Protein AF-A0A9Q3BBA9-F1 (afdb_monomer_lite)

Structure (mmCIF, N/CA/C/O backbone):
data_AF-A0A9Q3BBA9-F1
#
_entry.id   AF-A0A9Q3BBA9-F1
#
loop_
_atom_site.group_PDB
_atom_site.id
_atom_site.type_symbol
_atom_site.label_atom_id
_atom_site.label_alt_id
_atom_site.label_comp_id
_atom_site.label_asym_id
_atom_site.label_entity_id
_atom_site.label_seq_id
_atom_site.pdbx_PDB_ins_code
_atom_site.Cartn_x
_atom_site.Cartn_y
_atom_site.Cartn_z
_atom_site.occupancy
_atom_site.B_iso_or_equiv
_atom_site.auth_seq_id
_atom_site.auth_comp_id
_atom_site.auth_asym_id
_atom_site.auth_atom_id
_atom_site.pdbx_PDB_model_num
ATOM 1 N N . MET A 1 1 ? -29.141 -11.283 -7.712 1.00 52.22 1 MET A N 1
ATOM 2 C CA . MET A 1 1 ? -28.386 -10.263 -6.947 1.00 52.22 1 MET A CA 1
ATOM 3 C C . MET A 1 1 ? -28.024 -10.842 -5.587 1.00 52.22 1 MET A C 1
ATOM 5 O O . MET A 1 1 ? -28.883 -11.462 -4.976 1.00 52.22 1 MET A O 1
ATOM 9 N N . LEU A 1 2 ? -26.778 -10.682 -5.134 1.00 78.31 2 LEU A N 1
ATOM 10 C CA . LEU A 1 2 ? -26.190 -11.377 -3.974 1.00 78.31 2 LEU A CA 1
ATOM 11 C C . LEU A 1 2 ? -26.631 -10.827 -2.591 1.00 78.31 2 LEU A C 1
ATOM 13 O O . LEU A 1 2 ? -25.846 -10.830 -1.651 1.00 78.31 2 LEU A O 1
ATOM 17 N N . GLY A 1 3 ? -27.851 -10.291 -2.458 1.00 87.56 3 GLY A N 1
ATOM 18 C CA . GLY A 1 3 ? -28.376 -9.762 -1.183 1.00 87.56 3 GLY A CA 1
ATOM 19 C C . GLY A 1 3 ? -27.578 -8.607 -0.549 1.00 87.56 3 GLY A C 1
ATOM 20 O O . GLY A 1 3 ? -27.809 -8.267 0.609 1.00 87.56 3 GLY A O 1
ATOM 21 N N . THR A 1 4 ? -26.630 -8.011 -1.275 1.00 84.31 4 THR A N 1
ATOM 22 C CA . THR A 1 4 ? -25.706 -6.995 -0.761 1.00 84.31 4 THR A CA 1
ATOM 23 C C . THR A 1 4 ? -26.425 -5.667 -0.523 1.00 84.31 4 THR A C 1
ATOM 25 O O . THR A 1 4 ? -27.084 -5.145 -1.422 1.00 84.31 4 THR A O 1
ATOM 28 N N . LYS A 1 5 ? -26.285 -5.100 0.681 1.00 86.00 5 LYS A N 1
ATOM 29 C CA . LYS A 1 5 ? -26.753 -3.743 0.998 1.00 86.00 5 LYS A CA 1
ATOM 30 C C . LYS A 1 5 ? -25.644 -2.737 0.709 1.00 86.00 5 LYS A C 1
ATOM 32 O O . LYS A 1 5 ? -24.536 -2.890 1.212 1.00 86.00 5 LYS A O 1
ATOM 37 N N . LEU A 1 6 ? -25.959 -1.717 -0.083 1.00 82.75 6 LEU A N 1
ATOM 38 C CA . LEU A 1 6 ? -25.050 -0.606 -0.354 1.00 82.75 6 LEU A CA 1
ATOM 39 C C . LEU A 1 6 ? -25.016 0.334 0.855 1.00 82.75 6 LEU A C 1
ATOM 41 O O . LEU A 1 6 ? -26.067 0.743 1.349 1.00 82.75 6 LEU A O 1
ATOM 45 N N . ALA A 1 7 ? -23.814 0.676 1.310 1.00 81.00 7 ALA A N 1
ATOM 46 C CA . ALA A 1 7 ? -23.577 1.714 2.303 1.00 81.00 7 ALA A CA 1
ATOM 47 C C . ALA A 1 7 ? -22.823 2.855 1.616 1.00 81.00 7 ALA A C 1
ATOM 49 O O . ALA A 1 7 ? -21.683 2.675 1.196 1.00 81.00 7 ALA A O 1
ATOM 50 N N . PHE A 1 8 ? -23.478 4.004 1.453 1.00 80.12 8 PHE A N 1
ATOM 51 C CA . PHE A 1 8 ? -22.867 5.183 0.844 1.00 80.12 8 PHE A CA 1
ATOM 52 C C . PHE A 1 8 ? -22.191 6.033 1.917 1.00 80.12 8 PHE A C 1
ATOM 54 O O . PHE A 1 8 ? -22.774 6.279 2.975 1.00 80.12 8 PHE A O 1
ATOM 61 N N . SER A 1 9 ? -20.980 6.510 1.638 1.00 73.81 9 SER A N 1
ATOM 62 C CA . SER A 1 9 ? -20.383 7.599 2.402 1.00 73.81 9 SER A CA 1
ATOM 63 C C . SER A 1 9 ? -21.121 8.906 2.084 1.00 73.81 9 SER A C 1
ATOM 65 O O . SER A 1 9 ? -21.551 9.144 0.954 1.00 73.81 9 SER A O 1
ATOM 67 N N . THR A 1 10 ? -21.322 9.755 3.092 1.00 73.94 10 THR A N 1
ATOM 68 C CA . THR A 1 10 ? -21.853 11.108 2.889 1.00 73.94 10 THR A CA 1
ATOM 69 C C . THR A 1 10 ? -20.694 12.082 2.728 1.00 73.94 10 THR A C 1
ATOM 71 O O . THR A 1 10 ? -19.656 11.923 3.374 1.00 73.94 10 THR A O 1
ATOM 74 N N . ALA A 1 11 ? -20.871 13.121 1.907 1.00 69.50 11 ALA A N 1
ATOM 75 C CA . ALA A 1 11 ? -19.886 14.193 1.799 1.00 69.50 11 ALA A CA 1
ATOM 76 C C . ALA A 1 11 ? -19.549 14.745 3.198 1.00 69.50 11 ALA A C 1
ATOM 78 O O . ALA A 1 11 ? -20.447 14.971 4.008 1.00 69.50 11 ALA A O 1
ATOM 79 N N . TYR A 1 12 ? -18.256 14.933 3.475 1.00 58.62 12 TYR A N 1
ATOM 80 C CA . TYR A 1 12 ? -17.720 15.441 4.747 1.00 58.62 12 TYR A CA 1
ATOM 81 C C . TYR A 1 12 ? -17.893 14.542 5.988 1.00 58.62 12 TYR A C 1
ATOM 83 O O . TYR A 1 12 ? -17.637 15.011 7.096 1.00 58.62 12 TYR A O 1
ATOM 91 N N . HIS A 1 13 ? -18.252 13.256 5.841 1.00 62.72 13 HIS A N 1
ATOM 92 C CA . HIS A 1 13 ? -18.315 12.312 6.970 1.00 62.72 13 HIS A CA 1
ATOM 93 C C . HIS A 1 13 ? -17.412 11.080 6.753 1.00 62.72 13 HIS A C 1
ATOM 95 O O . HIS A 1 13 ? -17.871 10.049 6.254 1.00 62.72 13 HIS A O 1
ATOM 101 N N . PRO A 1 14 ? -16.127 11.143 7.152 1.00 59.66 14 PRO A N 1
ATOM 102 C CA . PRO A 1 14 ? -15.133 10.092 6.886 1.00 59.66 14 PRO A CA 1
ATOM 103 C C . PRO A 1 14 ? -15.331 8.807 7.710 1.00 59.66 14 PRO A C 1
ATOM 105 O O . PRO A 1 14 ? -14.543 7.869 7.610 1.00 59.66 14 PRO A O 1
ATOM 108 N N . GLN A 1 15 ? -16.376 8.727 8.539 1.00 65.62 15 GLN A N 1
ATOM 109 C CA . GLN A 1 15 ? -16.561 7.628 9.490 1.00 65.62 15 GLN A CA 1
ATOM 110 C C . GLN A 1 15 ? -16.756 6.257 8.816 1.00 65.62 15 GLN A C 1
ATOM 112 O O . GLN A 1 15 ? -16.491 5.235 9.443 1.00 65.62 15 GLN A O 1
ATOM 117 N N . THR A 1 16 ? -17.189 6.234 7.552 1.00 63.50 16 THR A N 1
ATOM 118 C CA . THR A 1 16 ? -17.489 4.990 6.822 1.00 63.50 16 THR A CA 1
ATOM 119 C C . THR A 1 16 ? -16.338 4.519 5.928 1.00 63.50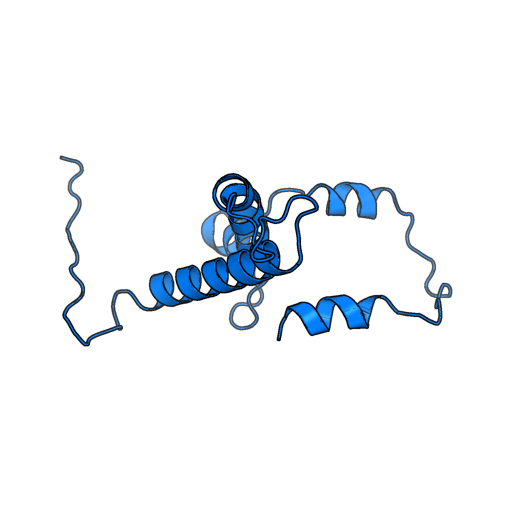 16 THR A C 1
ATOM 121 O O . THR A 1 16 ? -16.186 3.316 5.753 1.00 63.50 16 THR A O 1
ATOM 124 N N . ASP A 1 17 ? -15.522 5.435 5.392 1.00 72.88 17 ASP A N 1
ATOM 125 C CA . ASP A 1 17 ? -14.500 5.121 4.371 1.00 72.88 17 ASP A CA 1
ATOM 126 C C . ASP A 1 17 ? -13.053 5.386 4.831 1.00 72.88 17 ASP A C 1
ATOM 128 O O . ASP A 1 17 ? -12.090 5.041 4.150 1.00 72.88 17 ASP A O 1
ATOM 132 N N . GLY A 1 18 ? -12.860 5.932 6.037 1.00 81.62 18 GLY A N 1
ATOM 133 C CA . GLY A 1 18 ? -11.541 6.368 6.507 1.00 81.62 18 GLY A CA 1
ATOM 134 C C . GLY A 1 18 ? -10.472 5.266 6.557 1.00 81.62 18 GLY A C 1
ATOM 135 O O . GLY A 1 18 ? -9.283 5.544 6.399 1.00 81.62 18 GLY A O 1
ATOM 136 N N . SER A 1 19 ? -10.858 3.998 6.748 1.00 78.12 19 SER A N 1
ATOM 137 C CA . SER A 1 19 ? -9.908 2.878 6.680 1.00 78.12 19 SER A CA 1
ATOM 138 C C . SER A 1 19 ? -9.399 2.637 5.261 1.00 78.12 19 SER A C 1
ATOM 140 O O . SER A 1 19 ? -8.193 2.469 5.084 1.00 78.12 19 SER A O 1
ATOM 142 N N . ALA A 1 20 ? -10.283 2.651 4.260 1.00 81.94 20 ALA A N 1
ATOM 143 C CA . ALA A 1 20 ? -9.884 2.491 2.867 1.00 81.94 20 ALA A CA 1
ATOM 144 C C . ALA A 1 20 ? -9.075 3.704 2.396 1.00 81.94 20 ALA A C 1
ATOM 146 O O . ALA A 1 20 ? -8.001 3.526 1.827 1.00 81.94 20 ALA A O 1
ATOM 147 N N . GLU A 1 21 ? -9.501 4.921 2.742 1.00 86.69 21 GLU A N 1
ATOM 148 C CA . GLU A 1 21 ? -8.759 6.156 2.459 1.00 86.69 21 GLU A CA 1
ATOM 149 C C . GLU A 1 21 ? -7.321 6.097 3.001 1.00 86.69 21 GLU A C 1
ATOM 151 O O . GLU A 1 21 ? -6.362 6.423 2.298 1.00 86.69 21 GLU A O 1
ATOM 156 N N . ARG A 1 22 ? -7.134 5.619 4.240 1.00 86.38 22 ARG A N 1
ATOM 157 C CA . ARG A 1 22 ? -5.799 5.502 4.848 1.00 86.38 22 ARG A CA 1
ATOM 158 C C . ARG A 1 22 ? -4.925 4.459 4.149 1.00 86.38 22 ARG A C 1
ATOM 160 O O . ARG A 1 22 ? -3.712 4.663 4.022 1.00 86.38 22 ARG A O 1
ATOM 167 N N . ILE A 1 23 ? -5.521 3.349 3.713 1.00 85.50 23 ILE A N 1
ATOM 168 C CA . ILE A 1 23 ? -4.838 2.309 2.933 1.00 85.50 23 ILE A CA 1
ATOM 169 C C . ILE A 1 23 ? -4.399 2.883 1.583 1.00 85.50 23 ILE A C 1
ATOM 171 O O . ILE A 1 23 ? -3.218 2.786 1.246 1.00 85.50 23 ILE A O 1
ATOM 175 N N . ILE A 1 24 ? -5.312 3.541 0.864 1.00 88.00 24 ILE A N 1
ATOM 176 C CA . ILE A 1 24 ? -5.059 4.159 -0.444 1.00 88.00 24 ILE A CA 1
ATOM 177 C C . ILE A 1 24 ? -3.921 5.175 -0.334 1.00 88.00 24 ILE A C 1
ATOM 179 O O . ILE A 1 24 ? -2.927 5.053 -1.044 1.00 88.00 24 ILE A O 1
ATOM 183 N N . GLN A 1 25 ? -3.979 6.081 0.646 1.00 89.25 25 GLN A N 1
ATOM 184 C CA . GLN A 1 25 ? -2.917 7.060 0.892 1.00 89.25 25 GLN A CA 1
ATOM 185 C C . GLN A 1 25 ? -1.550 6.399 1.142 1.00 89.25 25 GLN A C 1
ATOM 187 O O . GLN A 1 25 ? -0.511 6.893 0.703 1.00 89.25 25 GLN A O 1
ATOM 192 N N . THR A 1 26 ? -1.525 5.275 1.862 1.00 88.94 26 THR A N 1
ATOM 193 C CA . THR A 1 26 ? -0.276 4.549 2.130 1.00 88.94 26 THR A CA 1
ATOM 194 C C . THR A 1 26 ? 0.279 3.912 0.857 1.00 88.94 26 THR A C 1
ATOM 196 O O . THR A 1 26 ? 1.475 4.027 0.594 1.00 88.94 26 THR A O 1
ATOM 199 N N . MET A 1 27 ? -0.574 3.272 0.054 1.00 88.75 27 MET A N 1
ATOM 200 C CA 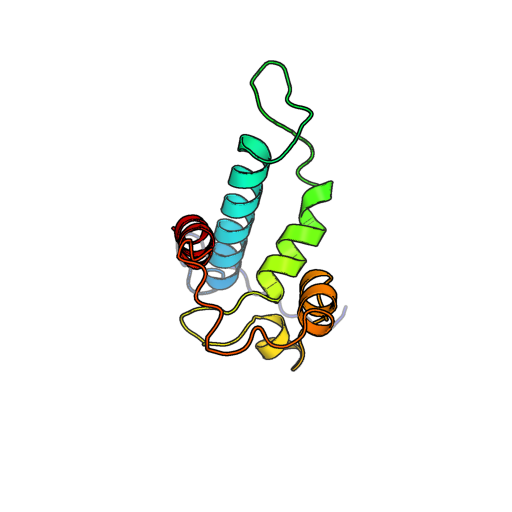. MET A 1 27 ? -0.179 2.666 -1.221 1.00 88.75 27 MET A CA 1
ATOM 201 C C . MET A 1 27 ? 0.323 3.719 -2.215 1.00 88.75 27 MET A C 1
ATOM 203 O O . MET A 1 27 ? 1.381 3.529 -2.810 1.00 88.75 27 MET A O 1
ATOM 207 N N . GLU A 1 28 ? -0.362 4.858 -2.327 1.00 89.44 28 GLU A N 1
ATOM 208 C CA . GLU A 1 28 ? 0.062 5.986 -3.165 1.00 89.44 28 GLU A CA 1
ATOM 209 C C . GLU A 1 28 ? 1.450 6.501 -2.782 1.00 89.44 28 GLU A C 1
ATOM 211 O O . GLU A 1 28 ? 2.281 6.756 -3.651 1.00 89.44 28 GLU A O 1
ATOM 216 N N . ASN A 1 29 ? 1.734 6.622 -1.482 1.00 88.94 29 ASN A N 1
ATOM 217 C CA . ASN A 1 29 ? 3.046 7.056 -1.008 1.00 88.94 29 ASN A CA 1
ATOM 218 C C . ASN A 1 29 ? 4.157 6.063 -1.371 1.00 88.94 29 ASN A C 1
ATOM 220 O O . ASN A 1 29 ? 5.262 6.485 -1.713 1.00 88.94 29 ASN A O 1
ATOM 224 N N . ILE A 1 30 ? 3.878 4.757 -1.313 1.00 87.19 30 ILE A N 1
ATOM 225 C CA . ILE A 1 30 ? 4.835 3.723 -1.726 1.00 87.19 30 ILE A CA 1
ATOM 226 C C . ILE A 1 30 ? 5.095 3.839 -3.230 1.00 87.19 30 ILE A C 1
ATOM 228 O O . ILE A 1 30 ? 6.250 3.944 -3.637 1.00 87.19 30 ILE A O 1
ATOM 232 N N . ILE A 1 31 ? 4.035 3.893 -4.041 1.00 86.94 31 ILE A N 1
ATOM 233 C CA . ILE A 1 31 ? 4.135 4.016 -5.502 1.00 86.94 31 ILE A CA 1
ATOM 234 C C . ILE A 1 31 ? 4.907 5.282 -5.880 1.00 86.94 31 ILE A C 1
ATOM 236 O O . ILE A 1 31 ? 5.813 5.220 -6.703 1.00 86.94 31 ILE A O 1
ATOM 240 N N . ARG A 1 32 ? 4.624 6.419 -5.235 1.00 86.31 32 ARG A N 1
ATOM 241 C CA . ARG A 1 32 ? 5.312 7.689 -5.503 1.00 86.31 32 ARG A CA 1
ATOM 242 C C . ARG A 1 32 ? 6.813 7.606 -5.231 1.00 86.31 32 ARG A C 1
ATOM 244 O O . ARG A 1 32 ? 7.592 8.080 -6.052 1.00 86.31 32 ARG A O 1
ATOM 251 N N . LYS A 1 33 ? 7.219 6.990 -4.114 1.00 83.44 33 LYS A N 1
ATOM 252 C CA . LYS A 1 33 ? 8.639 6.750 -3.800 1.00 83.44 33 LYS A CA 1
ATOM 253 C C . LYS A 1 33 ? 9.288 5.851 -4.864 1.00 83.44 33 LYS A C 1
ATOM 255 O O . LYS A 1 33 ? 10.364 6.167 -5.360 1.00 83.44 33 LYS A O 1
ATOM 260 N N . PHE A 1 34 ? 8.608 4.784 -5.283 1.00 78.94 34 PHE A N 1
ATOM 261 C CA . PHE A 1 34 ? 9.103 3.893 -6.337 1.00 78.94 34 PHE A CA 1
ATOM 262 C C . PHE A 1 34 ? 9.226 4.572 -7.708 1.00 78.94 34 PHE A C 1
ATOM 264 O O . PHE A 1 34 ? 10.252 4.420 -8.363 1.00 78.94 34 PHE A O 1
ATOM 271 N N . CYS A 1 35 ? 8.234 5.352 -8.139 1.00 78.69 35 CYS A N 1
ATOM 272 C CA . CYS A 1 35 ? 8.282 6.069 -9.417 1.00 78.69 35 CYS A CA 1
ATOM 273 C C . CYS A 1 35 ? 9.358 7.166 -9.452 1.00 78.69 35 CYS A C 1
ATOM 275 O O . CYS A 1 35 ? 9.854 7.483 -10.533 1.00 78.69 35 CYS A O 1
ATOM 277 N N . ALA A 1 36 ? 9.707 7.748 -8.299 1.00 78.38 36 ALA A N 1
ATOM 278 C CA . ALA A 1 36 ? 10.753 8.763 -8.188 1.00 78.38 36 ALA A CA 1
ATOM 279 C C . ALA A 1 36 ? 12.169 8.154 -8.191 1.00 78.38 36 ALA A C 1
ATOM 281 O O . ALA A 1 36 ? 13.051 8.645 -8.899 1.00 78.38 36 ALA A O 1
ATOM 282 N N . ASP A 1 37 ? 12.382 7.062 -7.450 1.00 70.81 37 ASP A N 1
ATOM 283 C CA . ASP A 1 37 ? 13.731 6.568 -7.129 1.00 70.81 37 ASP A CA 1
ATOM 284 C C . ASP A 1 37 ? 14.047 5.160 -7.667 1.00 70.81 37 ASP A C 1
ATOM 286 O O . ASP A 1 37 ? 15.211 4.773 -7.723 1.00 70.81 37 ASP A O 1
ATOM 290 N N . GLY A 1 38 ? 13.035 4.373 -8.037 1.00 61.38 38 GLY A N 1
ATOM 291 C CA . GLY A 1 38 ? 13.122 2.910 -8.062 1.00 61.38 38 GLY A CA 1
ATOM 292 C C . GLY A 1 38 ? 13.363 2.233 -9.411 1.00 61.38 38 GLY A C 1
ATOM 293 O O . GLY A 1 38 ? 13.536 1.017 -9.417 1.00 61.38 38 GLY A O 1
ATOM 294 N N . MET A 1 39 ? 13.372 2.950 -10.540 1.00 64.94 39 MET A N 1
ATOM 295 C CA . MET A 1 39 ? 13.491 2.317 -11.862 1.00 64.94 39 MET A CA 1
ATOM 296 C C . MET A 1 39 ? 14.606 2.901 -12.731 1.00 64.94 39 MET A C 1
ATOM 298 O O . MET A 1 39 ? 14.871 4.103 -12.733 1.00 64.94 39 MET A O 1
ATOM 302 N N . GLU A 1 40 ? 15.260 1.996 -13.465 1.00 61.16 40 GLU A N 1
ATOM 303 C CA . GLU A 1 40 ? 16.375 2.268 -14.382 1.00 61.16 40 GLU A CA 1
ATOM 304 C C . GLU A 1 40 ? 15.922 3.060 -15.620 1.00 61.16 40 GLU A C 1
ATOM 306 O O . GLU A 1 40 ? 16.686 3.851 -16.170 1.00 61.16 40 GLU A O 1
ATOM 311 N N . TYR A 1 41 ? 14.658 2.899 -16.024 1.00 57.91 41 TYR A N 1
ATOM 312 C CA . TYR A 1 41 ? 14.078 3.577 -17.179 1.00 57.91 41 TYR A CA 1
ATOM 313 C C . TYR A 1 41 ? 13.202 4.755 -16.746 1.00 57.91 41 TYR A C 1
ATOM 315 O O . TYR A 1 41 ? 12.025 4.592 -16.431 1.00 57.91 41 TYR A O 1
ATOM 323 N N . LYS A 1 42 ? 13.794 5.949 -16.734 1.00 68.88 42 LYS A N 1
ATOM 324 C CA . LYS A 1 42 ? 13.107 7.217 -16.470 1.00 68.88 42 LYS A CA 1
ATOM 325 C C . LYS A 1 42 ? 12.829 7.932 -17.786 1.00 68.88 42 LYS A C 1
ATOM 327 O O . LYS A 1 42 ? 13.637 7.866 -18.713 1.00 68.88 42 LYS A O 1
ATOM 332 N N . ASP A 1 43 ? 11.696 8.611 -17.879 1.00 70.31 43 ASP A N 1
ATOM 333 C CA . ASP A 1 43 ? 11.430 9.498 -19.003 1.00 70.31 43 ASP A CA 1
ATOM 334 C C . ASP A 1 43 ? 12.298 10.770 -18.942 1.00 70.31 43 ASP A C 1
ATOM 336 O O . ASP A 1 43 ? 13.113 10.964 -18.038 1.00 70.31 43 ASP A O 1
ATOM 340 N N . HIS A 1 44 ? 12.126 11.653 -19.927 1.00 73.06 44 HIS A N 1
ATOM 341 C CA . HIS A 1 44 ? 12.834 12.933 -20.001 1.00 73.06 44 HIS A CA 1
ATOM 342 C C . HIS A 1 44 ? 12.610 13.866 -18.792 1.00 73.06 44 HIS A C 1
ATOM 344 O O . HIS A 1 44 ? 13.413 14.774 -18.583 1.00 73.06 44 HIS A O 1
ATOM 350 N N . GLU A 1 45 ? 11.564 13.637 -17.993 1.00 69.56 45 GLU A N 1
ATOM 351 C CA . GLU A 1 45 ? 11.253 14.387 -16.772 1.00 69.56 45 GLU A CA 1
ATOM 352 C C . GLU A 1 45 ? 11.784 13.693 -15.503 1.00 69.56 45 GLU A C 1
ATOM 354 O O . GLU A 1 45 ? 11.681 14.238 -14.404 1.00 69.56 45 GLU A O 1
ATOM 359 N N . GLY A 1 46 ? 12.406 12.516 -15.640 1.00 68.88 46 GLY A N 1
ATOM 360 C CA . GLY A 1 46 ? 12.977 11.755 -14.532 1.00 68.88 46 GLY A CA 1
ATOM 361 C C . GLY A 1 46 ? 11.985 10.830 -13.820 1.00 68.88 46 GLY A C 1
ATOM 362 O O . GLY A 1 46 ? 12.332 10.284 -12.770 1.00 68.88 46 GLY A O 1
ATOM 363 N N . TYR A 1 47 ? 10.787 10.623 -14.371 1.00 65.50 47 TYR A N 1
ATOM 364 C CA . TYR A 1 47 ? 9.737 9.793 -13.784 1.00 65.50 47 TYR A CA 1
ATOM 365 C C . TYR A 1 47 ? 9.543 8.490 -14.549 1.00 65.50 47 TYR A C 1
ATOM 367 O O . TYR A 1 47 ? 9.719 8.402 -15.764 1.00 65.50 47 TYR A O 1
ATOM 375 N N . THR A 1 48 ? 9.133 7.449 -13.826 1.00 70.69 48 THR A N 1
ATOM 376 C CA . THR A 1 48 ? 8.662 6.212 -14.452 1.00 70.69 48 THR A CA 1
ATOM 377 C C . THR A 1 48 ? 7.155 6.078 -14.311 1.00 70.69 48 THR A C 1
ATOM 379 O O . THR A 1 48 ? 6.601 6.220 -13.221 1.00 70.69 48 THR A O 1
ATOM 382 N N . HIS A 1 49 ? 6.498 5.772 -15.426 1.00 70.06 49 HIS A N 1
ATOM 383 C CA . HIS A 1 49 ? 5.041 5.735 -15.535 1.00 70.06 49 HIS A CA 1
ATOM 384 C C . HIS A 1 49 ? 4.446 4.328 -15.387 1.00 70.06 49 HIS A C 1
ATOM 386 O O . HIS A 1 49 ? 3.226 4.175 -15.405 1.00 70.06 49 HIS A O 1
ATOM 392 N N . ASP A 1 50 ? 5.279 3.302 -15.202 1.00 76.19 50 ASP A N 1
ATOM 393 C CA . ASP A 1 50 ? 4.828 1.916 -15.075 1.00 76.19 50 ASP A CA 1
ATOM 394 C C . ASP A 1 50 ? 4.475 1.547 -13.624 1.00 76.19 50 ASP A C 1
ATOM 396 O O . ASP A 1 50 ? 5.059 0.672 -12.994 1.00 76.19 50 ASP A O 1
ATOM 400 N N . TRP A 1 51 ? 3.523 2.274 -13.043 1.00 81.19 51 TRP A N 1
ATOM 401 C CA . TRP A 1 51 ? 3.042 2.011 -11.682 1.00 81.19 51 TRP A CA 1
ATOM 402 C C . TRP A 1 51 ? 2.144 0.767 -11.606 1.00 81.19 51 TRP A C 1
ATOM 404 O O . TRP A 1 51 ? 1.947 0.211 -10.527 1.00 81.19 51 TRP A O 1
ATOM 414 N N . VAL A 1 52 ? 1.594 0.323 -12.741 1.00 85.75 52 VAL A N 1
ATOM 415 C CA . VAL A 1 52 ? 0.680 -0.825 -12.813 1.00 85.75 52 VAL A CA 1
ATOM 416 C C . VAL A 1 52 ? 1.423 -2.127 -12.521 1.00 85.75 52 VAL A C 1
ATOM 418 O O . VAL A 1 52 ? 0.902 -2.970 -11.790 1.00 85.75 52 VAL A O 1
ATOM 421 N N . THR A 1 53 ? 2.649 -2.283 -13.026 1.00 84.06 53 THR A N 1
ATOM 422 C CA . THR A 1 53 ? 3.482 -3.464 -12.746 1.00 84.06 53 THR A CA 1
ATOM 423 C C . THR A 1 53 ? 3.938 -3.538 -11.291 1.00 84.06 53 THR A C 1
ATOM 425 O O . THR A 1 53 ? 4.132 -4.636 -10.775 1.00 84.06 53 THR A O 1
ATOM 428 N N . LEU A 1 54 ? 4.009 -2.399 -10.596 1.00 83.12 54 LEU A N 1
ATOM 429 C CA . LEU A 1 54 ? 4.335 -2.308 -9.168 1.00 83.12 54 LEU A CA 1
ATOM 430 C C . LEU A 1 54 ? 3.172 -2.698 -8.242 1.00 83.12 54 LEU A C 1
ATOM 432 O O . LEU A 1 54 ? 3.408 -3.075 -7.093 1.00 83.12 54 LEU A O 1
ATOM 436 N N . LEU A 1 55 ? 1.915 -2.620 -8.695 1.00 88.38 55 LEU A N 1
ATOM 437 C CA . LEU A 1 55 ? 0.747 -2.846 -7.830 1.00 88.38 55 LEU A CA 1
ATOM 438 C C . LEU A 1 55 ? 0.774 -4.184 -7.067 1.00 88.38 55 LEU A C 1
ATOM 440 O O . LEU A 1 55 ? 0.512 -4.162 -5.859 1.00 88.38 55 LEU A O 1
ATOM 444 N N . PRO A 1 56 ? 1.107 -5.336 -7.688 1.00 88.69 56 PRO A N 1
ATOM 445 C CA . PRO A 1 56 ? 1.165 -6.607 -6.969 1.00 88.69 56 PRO A CA 1
ATOM 446 C C . PRO A 1 56 ? 2.217 -6.601 -5.853 1.00 88.69 56 PRO A C 1
ATOM 448 O O . PRO A 1 56 ? 1.973 -7.130 -4.766 1.00 88.69 56 PRO A O 1
ATOM 451 N N . GLU A 1 57 ? 3.369 -5.971 -6.091 1.00 85.38 57 GLU A N 1
ATOM 452 C CA . GLU A 1 57 ? 4.460 -5.881 -5.117 1.00 85.38 57 GLU A CA 1
ATOM 453 C C . GLU A 1 57 ? 4.094 -4.970 -3.946 1.00 85.38 57 GLU A C 1
ATOM 455 O O . GLU A 1 57 ? 4.302 -5.327 -2.781 1.00 85.38 57 GLU A O 1
ATOM 460 N N . VAL A 1 58 ? 3.484 -3.818 -4.238 1.00 88.38 58 VAL A N 1
ATOM 461 C CA . VAL A 1 58 ? 3.000 -2.873 -3.224 1.00 88.38 58 VAL A CA 1
ATOM 462 C C . VAL A 1 58 ? 1.922 -3.523 -2.363 1.00 88.38 58 VAL A C 1
ATOM 464 O O . VAL A 1 58 ? 1.999 -3.464 -1.134 1.00 88.38 58 VAL A O 1
ATOM 467 N N . GLN A 1 59 ? 0.954 -4.204 -2.978 1.00 90.31 59 GLN A N 1
ATOM 468 C CA . GLN A 1 59 ? -0.106 -4.913 -2.265 1.00 90.31 59 GLN A CA 1
ATOM 469 C C . GLN A 1 59 ? 0.459 -6.019 -1.365 1.00 90.31 59 GLN A C 1
ATOM 471 O O . GLN A 1 59 ? 0.048 -6.148 -0.209 1.00 90.31 59 GLN A O 1
ATOM 476 N N . LEU A 1 60 ? 1.401 -6.819 -1.869 1.00 88.88 60 LEU A N 1
ATOM 477 C CA . LEU A 1 60 ? 2.035 -7.889 -1.099 1.00 88.88 60 LEU A CA 1
ATOM 478 C C . LEU A 1 60 ? 2.816 -7.332 0.096 1.00 88.88 60 LEU A C 1
ATOM 480 O O . LEU A 1 60 ? 2.675 -7.822 1.220 1.00 88.88 60 LEU A O 1
ATOM 484 N N . THR A 1 61 ? 3.602 -6.283 -0.136 1.00 87.81 61 THR A N 1
ATOM 485 C CA . THR A 1 61 ? 4.404 -5.617 0.896 1.00 87.81 61 THR A CA 1
ATOM 486 C C . THR A 1 61 ? 3.515 -5.003 1.970 1.00 87.81 61 THR A C 1
ATOM 488 O O . THR A 1 61 ? 3.765 -5.186 3.161 1.00 87.81 61 THR A O 1
ATOM 491 N N . TYR A 1 62 ? 2.436 -4.329 1.572 1.00 89.50 62 TYR A N 1
ATOM 492 C CA . TYR A 1 62 ? 1.463 -3.771 2.504 1.00 89.50 62 TYR A CA 1
ATOM 493 C C . TYR A 1 62 ? 0.812 -4.864 3.361 1.00 89.50 62 TYR A C 1
ATOM 495 O O . TYR A 1 62 ? 0.848 -4.795 4.588 1.00 89.50 62 TYR A O 1
ATOM 503 N N . ASN A 1 63 ? 0.296 -5.919 2.725 1.00 90.25 63 ASN A N 1
ATOM 504 C CA . ASN A 1 63 ? -0.438 -6.982 3.411 1.00 90.25 63 ASN A CA 1
ATOM 505 C C . ASN A 1 63 ? 0.416 -7.784 4.395 1.00 90.25 63 ASN A C 1
ATOM 507 O O . ASN A 1 63 ? -0.123 -8.315 5.364 1.00 90.25 63 ASN A O 1
ATOM 511 N N . THR A 1 64 ? 1.727 -7.865 4.162 1.00 89.81 64 THR A N 1
ATOM 512 C CA . THR A 1 64 ? 2.679 -8.587 5.021 1.00 89.81 64 THR A CA 1
ATOM 513 C C . THR A 1 64 ? 3.374 -7.695 6.050 1.00 89.81 64 THR A C 1
ATOM 515 O O . THR A 1 64 ? 3.920 -8.204 7.032 1.00 89.81 64 THR A O 1
ATOM 518 N N . SER A 1 65 ? 3.325 -6.371 5.888 1.00 88.88 65 SER A N 1
ATOM 519 C CA . SER A 1 65 ? 3.912 -5.419 6.831 1.00 88.88 65 SER A CA 1
ATOM 520 C C . SER A 1 65 ? 3.073 -5.311 8.103 1.00 88.88 65 SER A C 1
ATOM 522 O O . SER A 1 65 ? 1.850 -5.209 8.066 1.00 88.88 65 SER A O 1
ATOM 524 N N . GLN A 1 66 ? 3.731 -5.311 9.261 1.00 90.06 66 GLN A N 1
ATOM 525 C CA . GLN A 1 66 ? 3.048 -5.119 10.539 1.00 90.06 66 GLN A CA 1
ATOM 526 C C . GLN A 1 66 ? 2.661 -3.653 10.740 1.00 90.06 66 GLN A C 1
ATOM 528 O O . GLN A 1 66 ? 3.494 -2.749 10.598 1.00 90.06 66 GLN A O 1
ATOM 533 N N . HIS A 1 67 ? 1.409 -3.428 11.131 1.00 87.81 67 HIS A N 1
ATOM 534 C CA . HIS A 1 67 ? 0.920 -2.110 11.515 1.00 87.81 67 HIS A CA 1
ATOM 535 C C . HIS A 1 67 ? 1.248 -1.834 12.983 1.00 87.81 67 HIS A C 1
ATOM 537 O O . HIS A 1 67 ? 1.082 -2.698 13.842 1.00 87.81 67 HIS A O 1
ATOM 543 N N . SER A 1 68 ? 1.692 -0.615 13.285 1.00 84.94 68 SER A N 1
ATOM 544 C CA . SER A 1 68 ? 2.094 -0.218 14.642 1.00 84.94 68 SER A CA 1
ATOM 545 C C . SER A 1 68 ? 0.943 -0.246 15.648 1.00 84.94 68 SER A C 1
ATOM 547 O O . SER A 1 68 ? 1.163 -0.533 16.818 1.00 84.94 68 SER A O 1
ATOM 549 N N . THR A 1 69 ? -0.279 0.033 15.198 1.00 83.19 69 THR A N 1
ATOM 550 C CA . THR A 1 69 ? -1.473 0.099 16.050 1.00 83.19 69 THR A CA 1
ATOM 551 C C . THR A 1 69 ? -1.980 -1.278 16.467 1.00 83.19 69 THR A C 1
ATOM 553 O O . THR A 1 69 ? -2.394 -1.456 17.607 1.00 83.19 69 THR A O 1
ATOM 556 N N . THR A 1 70 ? -1.948 -2.259 15.565 1.00 83.88 70 THR A N 1
ATOM 557 C CA . THR A 1 70 ? -2.449 -3.621 15.814 1.00 83.88 70 THR A CA 1
ATOM 558 C C . THR A 1 70 ? -1.349 -4.628 16.139 1.00 83.88 70 THR A C 1
ATOM 560 O O . THR A 1 70 ? -1.656 -5.728 16.597 1.00 83.88 70 THR A O 1
ATOM 563 N N . GLY A 1 71 ? -0.079 -4.307 15.872 1.00 89.25 71 GLY A N 1
ATOM 564 C CA . GLY A 1 71 ? 1.056 -5.228 16.021 1.00 89.25 71 GLY A CA 1
ATOM 565 C C . GLY A 1 71 ? 0.998 -6.444 15.088 1.00 89.25 71 GLY A C 1
ATOM 566 O O . GLY A 1 71 ? 1.780 -7.380 15.234 1.00 89.25 71 GLY A O 1
ATOM 567 N N . LYS A 1 72 ? 0.059 -6.456 14.136 1.00 89.25 72 LYS A N 1
ATOM 568 C CA . LYS A 1 72 ? -0.192 -7.549 13.193 1.00 89.25 72 LYS A CA 1
ATOM 569 C C . LYS A 1 72 ? -0.189 -7.006 11.772 1.00 89.25 72 LYS A C 1
ATOM 571 O O . LYS A 1 72 ? -0.459 -5.825 11.549 1.00 89.25 72 LYS A O 1
ATOM 576 N N . SER A 1 73 ? 0.130 -7.871 10.820 1.00 91.12 73 SER A N 1
ATOM 577 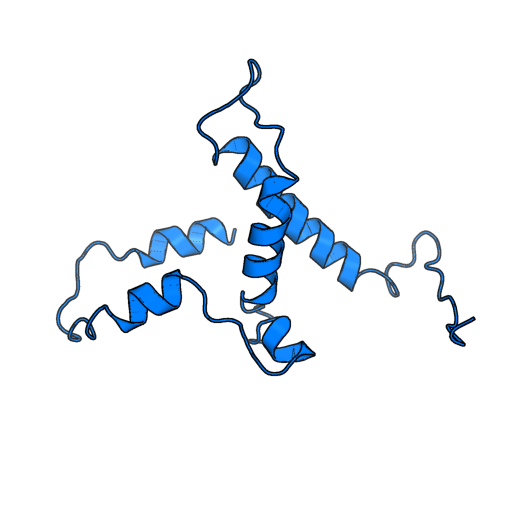C CA . SER A 1 73 ? -0.031 -7.572 9.401 1.00 91.12 73 SER A CA 1
ATOM 578 C C . SER A 1 73 ? -1.485 -7.790 8.963 1.00 91.12 73 SER A C 1
ATOM 580 O O . SER A 1 73 ? -2.163 -8.646 9.545 1.00 91.12 73 SER A O 1
ATOM 582 N N . PRO A 1 74 ? -1.980 -7.059 7.949 1.00 90.31 74 PRO A N 1
ATOM 583 C CA . PRO A 1 74 ? -3.338 -7.234 7.437 1.00 90.31 74 PRO A CA 1
ATOM 584 C C . PRO A 1 74 ? -3.675 -8.683 7.064 1.00 90.31 74 PRO A C 1
ATOM 586 O O . PRO A 1 74 ? -4.695 -9.198 7.514 1.00 90.31 74 PRO A O 1
ATOM 589 N N . SER A 1 75 ? -2.795 -9.406 6.357 1.00 90.38 75 SER A N 1
ATOM 590 C CA . SER A 1 75 ? -3.074 -10.807 5.998 1.00 90.38 75 SER A CA 1
ATOM 591 C C . SER A 1 75 ? -3.161 -11.733 7.210 1.00 90.38 75 SER A C 1
ATOM 593 O O . SER A 1 75 ? -3.986 -12.646 7.228 1.00 90.38 75 SER A O 1
ATOM 595 N N . LEU A 1 76 ? -2.385 -11.465 8.261 1.00 92.44 76 LEU A N 1
ATOM 596 C CA . LEU A 1 76 ? -2.487 -12.213 9.510 1.00 92.44 76 LEU A CA 1
ATOM 597 C C . LEU A 1 76 ? -3.803 -11.912 10.237 1.00 92.44 76 LEU A C 1
ATOM 599 O O . LEU A 1 76 ? -4.385 -12.812 10.834 1.00 92.44 76 LEU A O 1
ATOM 603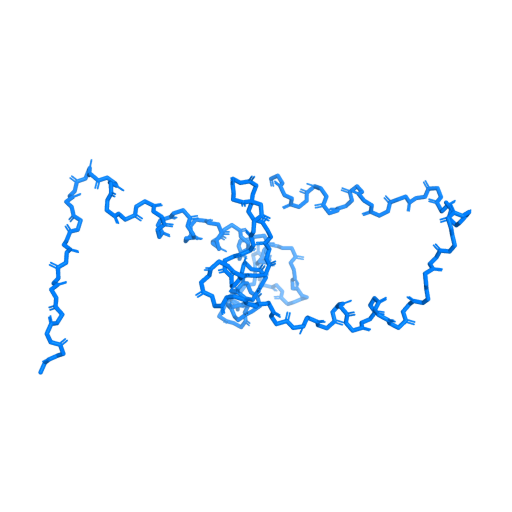 N N . ALA A 1 77 ? -4.270 -10.665 10.197 1.00 90.12 77 ALA A N 1
ATOM 604 C CA . ALA A 1 77 ? -5.522 -10.265 10.829 1.00 90.12 77 ALA A CA 1
ATOM 605 C C . ALA A 1 77 ? -6.756 -10.801 10.081 1.00 90.12 77 ALA A C 1
ATOM 607 O O . ALA A 1 77 ? -7.700 -11.250 10.722 1.00 90.12 77 ALA A O 1
ATOM 608 N N . GLU A 1 78 ? -6.737 -10.777 8.748 1.00 89.94 78 GLU A N 1
ATOM 609 C CA . GLU A 1 78 ? -7.878 -11.157 7.906 1.00 89.94 78 GLU A CA 1
ATOM 610 C C . GLU A 1 78 ? -7.934 -12.657 7.609 1.00 89.94 78 GLU A C 1
ATOM 612 O O . GLU A 1 78 ? -9.000 -13.265 7.656 1.00 89.94 78 GLU A O 1
ATOM 617 N N . LYS A 1 79 ? -6.789 -13.261 7.272 1.00 90.88 79 LYS A N 1
ATOM 618 C CA . LYS A 1 79 ? -6.703 -14.648 6.783 1.00 90.88 79 LYS A CA 1
ATOM 619 C C . LYS A 1 79 ? -6.093 -15.600 7.807 1.00 90.88 79 LYS A C 1
ATOM 621 O O . LYS A 1 79 ? -6.199 -16.811 7.642 1.00 90.88 79 LYS A O 1
ATOM 626 N N . GLY A 1 80 ? -5.436 -15.075 8.842 1.00 92.56 80 GLY A N 1
ATOM 627 C CA . GLY A 1 80 ? -4.753 -15.873 9.863 1.00 92.56 80 GLY A CA 1
ATOM 628 C C . GLY A 1 80 ? -3.353 -16.354 9.473 1.00 92.56 80 GLY A C 1
ATOM 629 O O . GLY A 1 80 ? -2.726 -17.066 10.253 1.00 92.56 80 GLY A O 1
ATOM 630 N N . TRP A 1 81 ? -2.829 -15.971 8.305 1.00 90.50 81 TRP A N 1
ATOM 631 C CA . TRP A 1 81 ? -1.493 -16.362 7.847 1.00 90.50 81 TRP A CA 1
ATOM 632 C C . TRP A 1 81 ? -0.858 -15.294 6.951 1.00 90.50 81 TRP A C 1
ATOM 634 O O . TRP A 1 81 ? -1.548 -14.481 6.337 1.00 90.50 81 TRP A O 1
ATOM 644 N N . ASN A 1 82 ? 0.474 -15.313 6.868 1.00 89.31 82 ASN A N 1
ATOM 645 C CA . ASN A 1 82 ? 1.247 -14.484 5.945 1.00 89.31 82 ASN A CA 1
ATOM 646 C C . ASN A 1 82 ? 1.905 -15.372 4.882 1.00 89.31 82 ASN A C 1
ATOM 648 O O . ASN A 1 82 ? 2.432 -16.430 5.240 1.00 89.31 82 ASN A O 1
ATOM 652 N N . PRO A 1 83 ? 1.899 -14.970 3.598 1.00 86.31 83 PRO A N 1
ATOM 653 C CA . PRO A 1 83 ? 2.669 -15.663 2.574 1.00 86.31 83 PRO A CA 1
ATOM 654 C C . PRO A 1 83 ? 4.165 -15.596 2.889 1.00 86.31 83 PRO A C 1
ATOM 656 O O . PRO A 1 83 ? 4.644 -14.612 3.452 1.00 86.31 83 PRO A O 1
ATOM 659 N N . LEU A 1 84 ? 4.898 -16.643 2.506 1.00 85.06 84 LEU A N 1
ATOM 660 C CA . LEU A 1 84 ? 6.357 -16.635 2.569 1.00 85.06 84 LEU A CA 1
ATOM 661 C C . LEU A 1 84 ? 6.889 -15.736 1.455 1.00 85.06 84 LEU A C 1
ATOM 663 O O . LEU A 1 84 ? 6.598 -15.964 0.280 1.00 85.06 84 LEU A O 1
ATOM 667 N N . LEU A 1 85 ? 7.654 -14.713 1.823 1.00 83.56 85 LEU A N 1
ATOM 668 C CA . LEU A 1 85 ? 8.278 -13.827 0.853 1.00 83.56 85 LEU A CA 1
ATOM 669 C C . LEU A 1 85 ? 9.626 -14.408 0.400 1.00 83.56 85 LEU A C 1
ATOM 671 O O . LEU A 1 85 ? 10.293 -15.094 1.182 1.00 83.56 85 LEU A O 1
ATOM 675 N N . PRO A 1 86 ? 10.109 -14.088 -0.815 1.00 79.12 86 PRO A N 1
ATOM 676 C CA . PRO A 1 86 ? 11.445 -14.489 -1.268 1.00 79.12 86 PRO A CA 1
ATOM 677 C C . PRO A 1 86 ? 12.556 -14.144 -0.262 1.00 79.12 86 PRO A C 1
ATOM 679 O O . PRO A 1 86 ? 13.465 -14.939 -0.027 1.00 79.12 86 PRO A O 1
ATOM 682 N N . VAL A 1 87 ? 12.443 -12.998 0.418 1.00 75.75 87 VAL A N 1
ATOM 683 C CA . VAL A 1 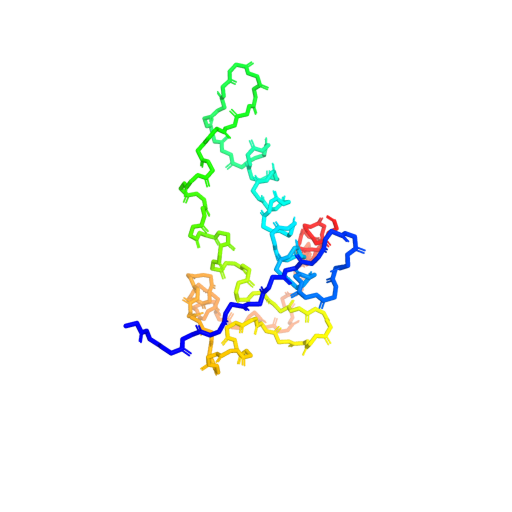87 ? 13.377 -12.583 1.477 1.00 75.75 87 VAL A CA 1
ATOM 684 C C . VAL A 1 87 ? 13.370 -13.505 2.698 1.00 75.75 87 VAL A C 1
ATOM 686 O O . VAL A 1 87 ? 14.402 -13.657 3.348 1.00 75.75 87 VAL A O 1
ATOM 689 N N . ASP A 1 88 ? 12.246 -14.147 3.010 1.00 78.81 88 ASP A N 1
ATOM 690 C CA . ASP A 1 88 ? 12.142 -15.090 4.124 1.00 78.81 88 ASP A CA 1
ATOM 691 C C . ASP A 1 88 ? 12.821 -16.416 3.777 1.00 78.81 88 ASP A C 1
ATOM 693 O O . ASP A 1 88 ? 13.473 -17.021 4.628 1.00 78.81 88 ASP A O 1
ATOM 697 N N . HIS A 1 89 ? 12.748 -16.829 2.508 1.00 70.00 89 HIS A N 1
ATOM 698 C CA . HIS A 1 89 ? 13.502 -17.974 1.997 1.00 70.00 89 HIS A CA 1
ATOM 699 C C . HIS A 1 89 ? 15.011 -17.725 2.057 1.00 70.00 89 HIS A C 1
ATOM 701 O O . HIS A 1 89 ? 15.759 -18.595 2.503 1.00 70.00 89 HIS A O 1
ATOM 707 N N . LEU A 1 90 ? 15.456 -16.523 1.679 1.00 76.19 90 LEU A N 1
ATOM 708 C CA . LEU A 1 90 ? 16.864 -16.136 1.783 1.00 76.19 90 LEU A CA 1
ATOM 709 C C . LEU A 1 90 ? 17.327 -16.124 3.245 1.00 76.19 90 LEU A C 1
ATOM 711 O O . LEU A 1 90 ? 18.341 -16.734 3.567 1.00 76.19 90 LEU A O 1
ATOM 715 N N . LYS A 1 91 ? 16.555 -15.516 4.154 1.00 67.75 91 LYS A N 1
ATOM 716 C CA . LYS A 1 91 ? 16.876 -15.468 5.592 1.00 67.75 91 LYS A CA 1
ATOM 717 C C . LYS A 1 91 ? 16.886 -16.837 6.265 1.00 67.75 91 LYS A C 1
ATOM 719 O O . LYS A 1 91 ? 17.673 -17.035 7.179 1.00 67.75 91 LYS A O 1
ATOM 724 N N . ARG A 1 92 ? 16.041 -17.776 5.833 1.00 62.25 92 ARG A N 1
ATOM 725 C CA . ARG A 1 92 ? 16.002 -19.143 6.378 1.00 62.25 92 ARG A CA 1
ATOM 726 C C . ARG A 1 92 ? 17.247 -19.957 6.002 1.00 62.25 92 ARG A C 1
ATOM 728 O O . ARG A 1 92 ? 17.640 -20.829 6.770 1.00 62.25 92 ARG A O 1
ATOM 735 N N . ASN A 1 93 ? 17.863 -19.654 4.859 1.00 60.59 93 ASN A N 1
ATOM 736 C CA . ASN A 1 93 ? 19.103 -20.289 4.400 1.00 60.59 93 ASN A CA 1
ATOM 737 C C . ASN A 1 93 ? 20.369 -19.589 4.922 1.00 60.59 93 ASN A C 1
ATOM 739 O O . ASN A 1 93 ? 21.458 -20.158 4.862 1.00 60.59 93 ASN A O 1
ATOM 743 N N . LEU A 1 94 ? 20.240 -18.370 5.453 1.00 61.16 94 LEU A N 1
ATOM 744 C CA . LEU A 1 94 ? 21.295 -17.737 6.231 1.00 61.16 94 LEU A CA 1
ATOM 745 C C . LEU A 1 94 ? 21.296 -18.380 7.622 1.00 61.16 94 LEU A C 1
ATOM 747 O O . LEU A 1 94 ? 20.360 -18.202 8.400 1.00 61.16 94 LEU A O 1
ATOM 751 N N . LEU A 1 95 ? 22.343 -19.154 7.927 1.00 57.75 95 LEU A N 1
ATOM 752 C CA . LEU A 1 95 ? 22.579 -19.668 9.278 1.00 57.75 95 LEU A CA 1
ATOM 753 C C . LEU A 1 95 ? 22.459 -18.521 10.296 1.00 57.75 95 LEU A C 1
ATOM 755 O O . LEU A 1 95 ? 22.820 -17.387 9.960 1.00 57.75 95 LEU A O 1
ATOM 759 N N . PRO A 1 96 ? 21.994 -18.787 11.533 1.00 61.28 96 PRO A N 1
ATOM 760 C CA . PRO A 1 96 ? 21.945 -17.767 12.567 1.00 61.28 96 PRO A CA 1
ATOM 761 C C . PRO A 1 96 ? 23.334 -17.151 12.685 1.00 61.28 96 PRO A C 1
ATOM 763 O O . PRO A 1 96 ? 24.286 -17.825 13.083 1.00 61.28 96 PRO A O 1
ATOM 766 N N . ILE A 1 97 ? 23.464 -15.884 12.295 1.00 56.06 97 ILE A N 1
ATOM 767 C CA . ILE A 1 97 ? 24.669 -15.112 12.568 1.00 56.06 97 ILE A CA 1
ATOM 768 C C . ILE A 1 97 ? 24.827 -15.166 14.082 1.00 56.06 97 ILE A C 1
ATOM 770 O O . ILE A 1 97 ? 23.977 -14.668 14.821 1.00 56.06 97 ILE A O 1
ATOM 774 N N . HIS A 1 98 ? 25.858 -15.884 14.525 1.00 53.09 98 HIS A N 1
ATOM 775 C CA . HIS A 1 98 ? 26.160 -16.093 15.932 1.00 53.09 98 HIS A CA 1
ATOM 776 C C . HIS A 1 98 ? 26.105 -14.733 16.656 1.00 53.09 98 HIS A C 1
ATOM 778 O O . HIS A 1 98 ? 26.543 -13.745 16.065 1.00 53.09 98 HIS A O 1
ATOM 784 N N . PRO A 1 99 ? 25.620 -14.633 17.908 1.00 56.94 99 PRO A N 1
ATOM 785 C CA . PRO A 1 99 ? 25.445 -13.355 18.619 1.00 56.94 99 PRO A CA 1
ATOM 786 C C . PRO A 1 99 ? 26.690 -12.446 18.650 1.00 56.94 99 PRO A C 1
ATOM 788 O O . PRO A 1 99 ? 26.594 -11.244 18.890 1.00 56.94 99 PRO A O 1
ATOM 791 N N . THR A 1 100 ? 27.869 -13.021 18.405 1.00 55.00 100 THR A N 1
ATOM 792 C CA . THR A 1 100 ? 29.166 -12.335 18.318 1.00 55.00 100 THR A CA 1
ATOM 793 C C . THR A 1 100 ? 29.435 -11.666 16.964 1.00 55.00 100 THR A C 1
ATOM 795 O O . THR A 1 100 ? 30.343 -10.846 16.871 1.00 55.00 100 THR A O 1
ATOM 798 N N . ALA A 1 101 ? 28.649 -11.943 15.921 1.00 51.62 101 ALA A N 1
ATOM 799 C CA . ALA A 1 101 ? 28.719 -11.278 14.620 1.00 51.62 101 ALA A CA 1
ATOM 800 C C . ALA A 1 101 ? 28.077 -9.878 14.684 1.00 51.62 101 ALA A C 1
ATOM 802 O O . ALA A 1 101 ? 27.147 -9.547 13.950 1.00 51.62 101 ALA A O 1
ATOM 803 N N . LYS A 1 102 ? 28.564 -9.025 15.591 1.00 45.44 102 LYS A N 1
ATOM 804 C CA . LYS A 1 102 ? 28.326 -7.583 15.517 1.00 45.44 102 LYS A CA 1
ATOM 805 C C . LYS A 1 102 ? 29.173 -7.032 14.371 1.00 45.44 102 LYS A C 1
ATOM 807 O O . LYS A 1 102 ? 30.317 -6.641 14.577 1.00 45.44 102 LYS A O 1
ATOM 812 N N . CYS A 1 103 ? 28.616 -6.980 13.164 1.00 46.81 103 CYS A N 1
ATOM 813 C CA . CYS A 1 103 ? 29.157 -6.103 12.131 1.00 46.81 103 CYS A CA 1
ATOM 814 C C . CYS A 1 103 ? 28.850 -4.644 12.534 1.00 46.81 103 CYS A C 1
ATOM 816 O O . CYS A 1 103 ? 27.687 -4.325 12.793 1.00 46.81 103 CYS A O 1
ATOM 818 N N . PRO A 1 104 ? 29.851 -3.747 12.604 1.00 43.06 104 PRO A N 1
ATOM 819 C CA . PRO A 1 104 ? 29.686 -2.376 13.105 1.00 43.06 104 PRO A CA 1
ATOM 820 C C . PRO A 1 104 ? 28.851 -1.462 12.192 1.00 43.06 104 PRO A C 1
ATOM 822 O O . PRO A 1 104 ? 28.550 -0.329 12.559 1.00 43.06 104 PRO A O 1
ATOM 825 N N . HIS A 1 105 ? 28.405 -1.952 11.037 1.00 44.31 105 HIS A N 1
ATOM 826 C CA . HIS A 1 105 ? 27.440 -1.262 10.190 1.00 44.31 105 HIS A CA 1
ATOM 827 C C . HIS A 1 105 ? 26.119 -2.021 10.201 1.00 44.31 105 HIS A C 1
ATOM 829 O O . HIS A 1 105 ? 25.828 -2.859 9.353 1.00 44.31 105 HIS A O 1
ATOM 835 N N . SER A 1 106 ? 25.331 -1.744 11.240 1.00 40.03 106 SER A N 1
ATOM 836 C CA . SER A 1 106 ? 23.975 -2.254 11.370 1.00 40.03 106 SER A CA 1
ATOM 837 C C . SER A 1 106 ? 23.108 -1.695 10.241 1.00 40.03 106 SER A C 1
ATOM 839 O O . SER A 1 106 ? 22.749 -0.520 10.230 1.00 40.03 106 SER A O 1
ATOM 841 N N . THR A 1 107 ? 22.690 -2.567 9.329 1.00 44.78 107 THR A N 1
ATOM 842 C CA . THR A 1 107 ? 21.657 -2.333 8.306 1.00 44.78 107 THR A CA 1
ATOM 843 C C . THR A 1 107 ? 20.283 -1.959 8.892 1.00 44.78 107 THR A C 1
ATOM 845 O O . THR A 1 107 ? 19.355 -1.659 8.145 1.00 44.78 107 THR A O 1
ATOM 848 N N . SER A 1 108 ? 20.135 -1.911 10.226 1.00 41.44 108 SER A N 1
ATOM 849 C CA . SER A 1 108 ? 18.905 -1.492 10.919 1.00 41.44 108 SER A CA 1
ATOM 850 C C . SER A 1 108 ? 18.596 0.009 10.836 1.00 41.44 108 SER A C 1
ATOM 852 O O . SER A 1 108 ? 17.506 0.422 11.244 1.00 41.44 108 SER A O 1
ATOM 854 N N . THR A 1 109 ? 19.527 0.824 10.335 1.00 39.53 109 THR A N 1
ATOM 855 C CA . THR A 1 109 ? 19.292 2.257 10.096 1.00 39.53 109 THR A CA 1
ATOM 856 C C . THR A 1 109 ? 18.503 2.470 8.801 1.00 39.53 109 THR A C 1
ATOM 858 O O . THR A 1 109 ? 17.501 3.175 8.804 1.00 39.53 109 THR A O 1
ATOM 861 N N . ILE A 1 110 ? 18.841 1.740 7.732 1.00 42.62 110 ILE A N 1
ATOM 862 C CA . ILE A 1 110 ? 18.278 1.961 6.387 1.00 42.62 110 ILE A CA 1
ATOM 863 C C . ILE A 1 110 ? 16.774 1.627 6.325 1.00 42.62 110 ILE A C 1
ATOM 865 O O . ILE A 1 110 ? 15.999 2.326 5.680 1.00 42.62 110 ILE A O 1
ATOM 869 N N . LEU A 1 111 ? 16.318 0.601 7.053 1.00 39.06 111 LEU A N 1
ATOM 870 C CA . LEU A 1 111 ? 14.896 0.215 7.075 1.00 39.06 111 LEU A CA 1
ATOM 871 C C . LEU A 1 111 ? 14.018 1.095 7.982 1.00 39.06 111 LEU A C 1
ATOM 873 O O . LEU A 1 111 ? 12.792 1.031 7.883 1.00 39.06 111 LEU A O 1
ATOM 877 N N . ARG A 1 112 ? 14.612 1.909 8.865 1.00 42.19 112 ARG A N 1
ATOM 878 C CA . ARG A 1 112 ? 13.868 2.894 9.668 1.00 42.19 112 ARG A CA 1
ATOM 879 C C . ARG A 1 112 ? 13.563 4.155 8.866 1.00 42.19 112 ARG A C 1
ATOM 881 O O . ARG A 1 112 ? 12.466 4.689 9.003 1.00 42.19 112 ARG A O 1
ATOM 888 N N . ASP A 1 113 ? 14.468 4.555 7.979 1.00 38.16 113 ASP A N 1
ATOM 889 C CA . ASP A 1 113 ? 14.328 5.784 7.191 1.00 38.16 113 ASP A CA 1
ATOM 890 C C . ASP A 1 113 ? 13.290 5.666 6.061 1.00 38.16 113 ASP A C 1
ATOM 892 O O . ASP A 1 113 ? 12.701 6.661 5.649 1.00 38.16 113 ASP A O 1
ATOM 896 N N . LEU A 1 114 ? 12.951 4.446 5.634 1.00 39.38 114 LEU A N 1
ATOM 897 C CA . LEU A 1 114 ? 11.855 4.207 4.683 1.00 39.38 114 LEU A CA 1
ATOM 898 C C . LEU A 1 114 ? 10.453 4.287 5.312 1.00 39.38 114 LEU A C 1
ATOM 900 O O . LEU A 1 114 ? 9.470 4.429 4.582 1.00 39.38 114 LEU A O 1
ATOM 904 N N . LYS A 1 115 ? 10.349 4.221 6.649 1.00 44.53 115 LYS A N 1
ATOM 905 C CA . LYS A 1 115 ? 9.081 4.317 7.396 1.00 44.53 115 LYS A CA 1
ATOM 906 C C . LYS A 1 115 ? 8.759 5.733 7.899 1.00 44.53 115 LYS A C 1
ATOM 908 O O . LYS A 1 115 ? 7.830 5.875 8.695 1.00 44.53 115 LYS A O 1
ATOM 913 N N . ARG A 1 116 ? 9.487 6.757 7.443 1.00 38.28 116 ARG A N 1
ATOM 914 C CA . ARG A 1 116 ? 9.143 8.165 7.681 1.00 38.28 116 ARG A CA 1
ATOM 915 C C . ARG A 1 116 ? 8.483 8.808 6.461 1.00 38.28 116 ARG A C 1
ATOM 917 O O . ARG A 1 116 ? 8.793 8.412 5.306 1.00 38.28 116 ARG A O 1
#

InterPro domains:
  IPR001584 Integrase, catalytic core [PS50994] (1-82)
  IPR012337 Ribonucle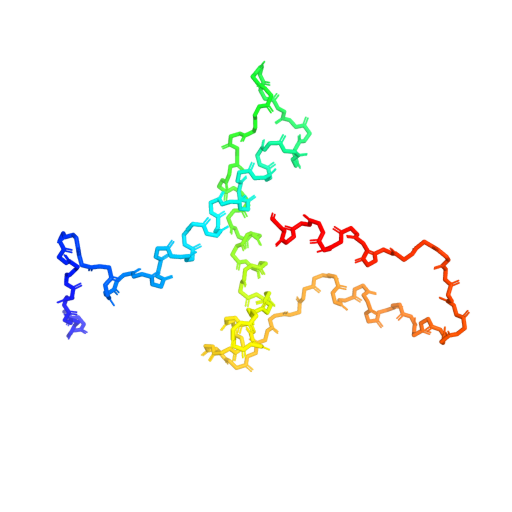ase H-like superfamily [SSF53098] (2-88)
  IPR036397 Ribonuclease H superfamily [G3DSA:3.30.420.10] (1-106)
  IPR052160 Gypsy Retrotransposon Integrase-like [PTHR47266] (10-89)

Sequence (116 aa):
MLGTKLAFSTAYHPQTDGSAERIIQTMENIIRKFCADGMEYKDHEGYTHDWVTLLPEVQLTYNTSQHSTTGKSPSLAEKGWNPLLPVDHLKRNLLPIHPTAKCPHSTSTILRDLKR

Radius of gyration: 19.14 Å; chains: 1; bounding box: 58×36×39 Å

Organism: NCBI:txid1389203

Secondary structure (DSSP, 8-state):
---PPP-PPPTT-TTTTHHHHHHHHHHHHHHHHHHHHS-S---TTS----HHHHHHHHHHHHHHSPPTTTSS-HHHHHTS--PPPHHHHHHHHS----TT---SS-TTTHHHHTT-

Foldseek 3Di:
DPPDDDDDDDPPHCPPCVVVVVVVVQLVVVLVVCQQPNDPDADPVRGDDPSVVCVVVSVLCQQQDQDPVVRGGNCCVPVVDHDQDPVNVVVVPPDPPPPPPPPVDPPVVVVVVVVD

pLDDT: mean 73.53, std 16.32, range [38.16, 92.56]